Protein AF-A0A4Q5UU72-F1 (afdb_monomer_lite)

Secondary structure (DSSP, 8-state):
--HHHH---S--SSHHHHHHHHHHHHHHHHHHHHHHHHTT--

Foldseek 3Di:
DDLVVVPPDPDDPDPVSVVVSVVVSVVVVVVVVVVVVVVVVD

Radius of gyration: 13.26 Å; chains: 1; bounding box: 23×16×39 Å

pLDDT: mean 78.66, std 13.16, range [50.34, 91.06]

Sequence (42 aa):
MGIEQDINQTSFRNEDQKTAINIIYTFNWMNEKMKAMFDKEE

Structure (mmCIF, N/CA/C/O backbone):
data_AF-A0A4Q5UU72-F1
#
_entry.id   AF-A0A4Q5UU72-F1
#
loop_
_atom_site.group_PDB
_atom_site.id
_atom_site.type_symbol
_atom_site.label_atom_id
_atom_site.label_alt_id
_atom_site.label_comp_id
_atom_site.label_asym_id
_atom_site.label_entity_id
_atom_site.label_seq_id
_atom_site.pdbx_PDB_ins_code
_atom_site.Cartn_x
_atom_site.Cartn_y
_atom_site.Cartn_z
_atom_site.occupancy
_atom_site.B_iso_or_equiv
_atom_site.auth_seq_id
_atom_site.auth_comp_id
_atom_site.auth_asym_id
_atom_site.auth_atom_id
_atom_site.pdbx_PDB_model_num
ATOM 1 N N . MET A 1 1 ? 4.872 10.589 -7.054 1.00 50.34 1 MET A N 1
ATOM 2 C CA . MET A 1 1 ? 3.623 10.560 -6.276 1.00 50.34 1 MET A CA 1
ATOM 3 C C . MET A 1 1 ? 3.904 9.722 -5.049 1.00 50.34 1 MET A C 1
ATOM 5 O O . MET A 1 1 ? 4.244 8.553 -5.180 1.00 50.34 1 MET A O 1
ATOM 9 N N . GLY A 1 2 ? 4.015 10.379 -3.896 1.00 55.81 2 GLY A N 1
ATOM 10 C CA . GLY A 1 2 ? 4.356 9.716 -2.643 1.00 55.81 2 GLY A CA 1
ATOM 11 C C . GLY A 1 2 ? 3.078 9.190 -2.019 1.00 55.81 2 GLY A C 1
ATOM 12 O O . GLY A 1 2 ? 2.165 9.970 -1.784 1.00 55.81 2 GLY A O 1
ATOM 13 N N . ILE A 1 3 ? 3.032 7.891 -1.742 1.00 59.47 3 ILE A N 1
ATOM 14 C CA . ILE A 1 3 ? 1.922 7.200 -1.068 1.00 59.47 3 ILE A CA 1
ATOM 15 C C . ILE A 1 3 ? 1.457 7.962 0.194 1.00 59.47 3 ILE A C 1
ATOM 17 O O . ILE A 1 3 ? 0.274 7.983 0.516 1.00 59.47 3 ILE A O 1
ATOM 21 N N . GLU A 1 4 ? 2.382 8.648 0.870 1.00 55.81 4 GLU A N 1
ATOM 22 C CA . GLU A 1 4 ? 2.119 9.492 2.041 1.00 55.81 4 GLU A CA 1
ATOM 23 C C . GLU A 1 4 ? 1.229 10.716 1.760 1.00 55.81 4 GLU A C 1
ATOM 25 O O . GLU A 1 4 ? 0.509 11.147 2.654 1.00 55.81 4 GLU A O 1
ATOM 30 N N . GLN A 1 5 ? 1.251 11.283 0.547 1.00 56.78 5 GLN A N 1
ATOM 31 C CA . GLN A 1 5 ? 0.391 12.417 0.179 1.00 56.78 5 GLN A CA 1
ATOM 32 C C . GLN A 1 5 ? -1.033 11.982 -0.189 1.00 56.78 5 GLN A C 1
ATOM 34 O O . GLN A 1 5 ? -1.971 12.736 0.070 1.00 56.78 5 GLN A O 1
ATOM 39 N N . ASP A 1 6 ? -1.199 10.782 -0.757 1.00 59.31 6 ASP A N 1
ATOM 40 C CA . ASP A 1 6 ? -2.512 10.245 -1.139 1.00 59.31 6 ASP A CA 1
ATOM 41 C C . ASP A 1 6 ? -3.244 9.593 0.048 1.00 59.31 6 ASP A C 1
ATOM 43 O O . ASP A 1 6 ? -4.473 9.664 0.148 1.00 59.31 6 ASP A O 1
ATOM 47 N N . ILE A 1 7 ? -2.513 9.034 1.022 1.00 65.25 7 ILE A N 1
ATOM 48 C CA . ILE A 1 7 ? -3.075 8.628 2.322 1.00 65.25 7 ILE A CA 1
ATOM 49 C C . ILE A 1 7 ? -3.257 9.872 3.208 1.00 65.25 7 ILE A C 1
ATOM 51 O O . ILE A 1 7 ? -2.715 9.986 4.301 1.00 65.25 7 ILE A O 1
ATOM 55 N N . ASN A 1 8 ? -4.062 10.830 2.755 1.00 64.44 8 ASN A N 1
ATOM 56 C CA . ASN A 1 8 ? -4.447 12.002 3.543 1.00 64.44 8 ASN A CA 1
ATOM 57 C C . ASN A 1 8 ? -5.710 11.708 4.376 1.00 64.44 8 ASN A C 1
ATOM 59 O O . ASN A 1 8 ? -6.684 12.461 4.376 1.00 64.44 8 ASN A O 1
ATOM 63 N N . GLN A 1 9 ? -5.736 10.550 5.045 1.00 63.75 9 GLN A N 1
ATOM 64 C CA . GLN A 1 9 ? -6.799 10.220 5.991 1.00 63.75 9 GLN A CA 1
ATOM 65 C C . GLN A 1 9 ? -6.462 10.799 7.364 1.00 63.75 9 GLN A C 1
ATOM 67 O O . GLN A 1 9 ? -5.456 10.444 7.970 1.00 63.75 9 GLN A O 1
ATOM 72 N N . THR A 1 10 ? -7.336 11.667 7.878 1.00 67.19 10 THR A N 1
ATOM 73 C CA . THR A 1 10 ? -7.180 12.335 9.182 1.00 67.19 10 THR A CA 1
ATOM 74 C C . THR A 1 10 ? -7.093 11.347 10.354 1.00 67.19 10 THR A C 1
ATOM 76 O O . THR A 1 10 ? -6.445 11.638 11.356 1.00 67.19 10 THR A O 1
ATOM 79 N N . SER A 1 11 ? -7.722 10.172 10.241 1.00 69.81 11 SER A N 1
ATOM 80 C CA . SER A 1 11 ? -7.569 9.056 11.177 1.00 69.81 11 SER A CA 1
ATOM 81 C C . SER A 1 11 ? -8.037 7.736 10.555 1.00 69.81 11 SER A C 1
ATOM 83 O O . SER A 1 11 ? -8.926 7.713 9.703 1.00 69.81 11 SER A O 1
ATOM 85 N N . PHE A 1 12 ? -7.455 6.623 11.008 1.00 80.94 12 PHE A N 1
ATOM 86 C CA . PHE A 1 12 ? -7.966 5.285 10.713 1.00 80.94 12 PHE A CA 1
ATOM 87 C C . PHE A 1 12 ? -9.028 4.911 11.747 1.00 80.94 12 PHE A C 1
ATOM 89 O O . PHE A 1 12 ? -8.812 5.083 12.947 1.00 80.94 12 PHE A O 1
ATOM 96 N N . ARG A 1 13 ? -10.168 4.375 11.302 1.00 79.38 13 ARG A N 1
ATOM 97 C CA . ARG A 1 13 ? -11.269 3.980 12.192 1.00 79.38 13 ARG A CA 1
ATOM 98 C C . ARG A 1 13 ? -10.946 2.719 12.996 1.00 79.38 13 ARG A C 1
ATOM 100 O O . ARG A 1 13 ? -11.441 2.577 14.108 1.00 79.38 13 ARG A O 1
ATOM 107 N N . ASN A 1 14 ? -10.162 1.799 12.431 1.00 86.19 14 ASN A N 1
ATOM 108 C CA . ASN A 1 14 ? -9.695 0.561 13.063 1.00 86.19 14 ASN A CA 1
ATOM 109 C C . ASN A 1 14 ? -8.455 -0.005 12.331 1.00 86.19 14 ASN A C 1
ATOM 111 O O . ASN A 1 14 ? -8.076 0.486 11.262 1.00 86.19 14 ASN A O 1
ATOM 115 N N . GLU A 1 15 ? -7.813 -1.025 12.915 1.00 88.75 15 GLU A N 1
ATOM 116 C CA . GLU A 1 15 ? -6.610 -1.658 12.344 1.00 88.75 15 GLU A CA 1
ATOM 117 C C . GLU A 1 15 ? -6.884 -2.382 11.018 1.00 88.75 15 GLU A C 1
ATOM 119 O O . GLU A 1 15 ? -6.046 -2.341 10.114 1.00 88.75 15 GLU A O 1
ATOM 124 N N . ASP A 1 16 ? -8.074 -2.961 10.853 1.00 90.31 16 ASP A N 1
ATOM 125 C CA . ASP A 1 16 ? -8.476 -3.634 9.614 1.00 90.31 16 ASP A CA 1
ATOM 126 C C . ASP A 1 16 ? -8.552 -2.650 8.440 1.00 90.31 16 ASP A C 1
ATOM 128 O O . ASP A 1 16 ? -8.010 -2.902 7.364 1.00 90.31 16 ASP A O 1
ATOM 132 N N . GLN A 1 17 ? -9.166 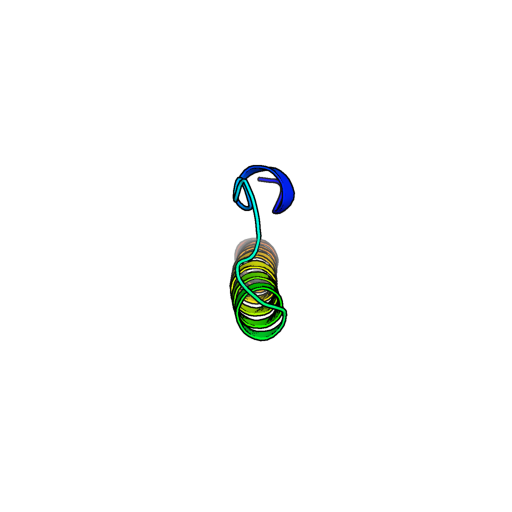-1.482 8.655 1.00 85.38 17 GLN A N 1
ATOM 133 C CA . GLN A 1 17 ? -9.254 -0.418 7.657 1.00 85.38 17 GLN A CA 1
ATOM 134 C C . GLN A 1 17 ? -7.862 0.104 7.300 1.00 85.38 17 GLN A C 1
ATOM 136 O O . GLN A 1 17 ? -7.569 0.302 6.121 1.00 85.38 17 GLN A O 1
ATOM 141 N N . LYS A 1 18 ? -6.991 0.297 8.297 1.00 86.69 18 LYS A N 1
ATOM 142 C CA . LYS A 1 18 ? -5.599 0.704 8.070 1.00 86.69 18 LYS A CA 1
ATOM 143 C C . LYS A 1 18 ? -4.857 -0.315 7.206 1.00 86.69 18 LYS A C 1
ATOM 145 O O . LYS A 1 18 ? -4.168 0.061 6.261 1.00 86.69 18 LYS A O 1
ATOM 150 N N . THR A 1 19 ? -5.035 -1.599 7.498 1.00 89.12 19 THR A N 1
ATOM 151 C CA . THR A 1 19 ? -4.404 -2.696 6.758 1.00 89.12 19 THR A CA 1
ATOM 152 C C . THR A 1 19 ? -4.908 -2.756 5.320 1.00 89.12 19 THR A C 1
ATOM 154 O O . THR A 1 19 ? -4.099 -2.802 4.395 1.00 89.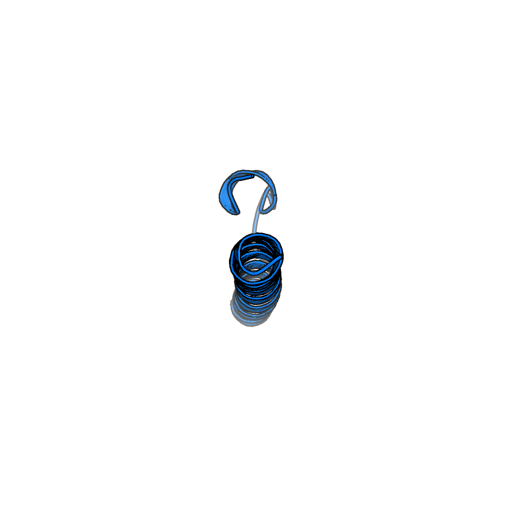12 19 THR A O 1
ATOM 157 N N . ALA A 1 20 ? -6.223 -2.670 5.109 1.00 89.69 20 ALA A N 1
ATOM 158 C CA . ALA A 1 20 ? -6.817 -2.656 3.775 1.00 89.69 20 ALA A CA 1
ATOM 159 C C . ALA A 1 20 ? -6.310 -1.476 2.931 1.00 89.69 20 ALA A C 1
ATOM 161 O O . ALA A 1 20 ? -5.916 -1.665 1.781 1.00 89.69 20 ALA A O 1
ATOM 162 N N . ILE A 1 21 ? -6.260 -0.272 3.510 1.00 86.50 21 ILE A N 1
ATOM 163 C CA . ILE A 1 21 ? -5.747 0.926 2.832 1.00 86.50 21 ILE A CA 1
ATOM 164 C C . ILE A 1 21 ? -4.275 0.744 2.465 1.00 86.50 21 ILE A C 1
ATOM 166 O O . ILE A 1 21 ? -3.911 0.955 1.310 1.00 86.50 21 ILE A O 1
ATOM 170 N N . ASN A 1 22 ? -3.444 0.287 3.404 1.00 86.38 22 ASN A N 1
ATOM 171 C CA . ASN A 1 22 ? -2.032 0.029 3.135 1.00 86.38 22 ASN A CA 1
ATOM 172 C C . ASN A 1 22 ? -1.846 -0.960 1.979 1.00 86.38 22 ASN A C 1
ATOM 174 O O . ASN A 1 22 ? -1.059 -0.686 1.078 1.00 86.38 22 ASN A O 1
ATOM 178 N N . ILE A 1 23 ? -2.603 -2.062 1.955 1.00 89.81 23 ILE A N 1
ATOM 179 C CA . ILE A 1 23 ? -2.533 -3.058 0.876 1.00 89.81 23 ILE A CA 1
ATOM 180 C C . ILE A 1 23 ? -2.886 -2.430 -0.476 1.00 89.81 23 ILE A C 1
ATOM 182 O O . ILE A 1 23 ? -2.143 -2.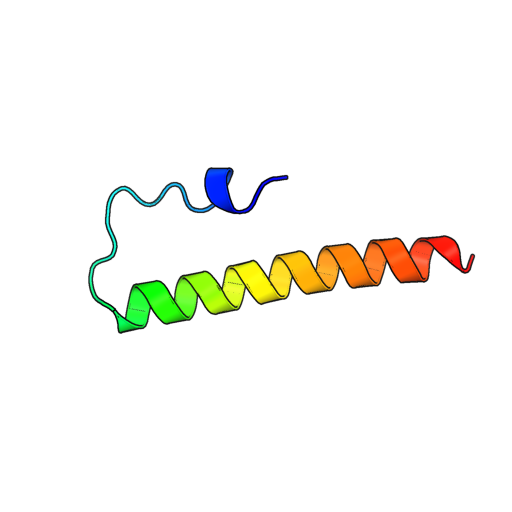615 -1.439 1.00 89.81 23 ILE A O 1
ATOM 186 N N . ILE A 1 24 ? -3.982 -1.668 -0.557 1.00 88.38 24 ILE A N 1
ATOM 187 C CA . ILE A 1 24 ? -4.417 -1.013 -1.802 1.00 88.38 24 ILE A CA 1
ATOM 188 C C . ILE A 1 24 ? -3.327 -0.069 -2.322 1.00 88.38 24 ILE A C 1
ATOM 190 O O . ILE A 1 24 ? -2.978 -0.108 -3.503 1.00 88.38 24 ILE A O 1
ATOM 194 N N . TYR A 1 25 ? -2.747 0.745 -1.442 1.00 84.56 25 TYR A N 1
ATOM 195 C CA . TYR A 1 25 ? -1.695 1.684 -1.819 1.00 84.56 25 TYR A CA 1
ATOM 196 C C . TYR A 1 25 ? -0.395 0.996 -2.226 1.00 84.56 25 TYR A C 1
ATOM 198 O O . TYR A 1 25 ? 0.206 1.374 -3.233 1.00 84.56 25 TYR A O 1
ATOM 206 N N . THR A 1 26 ? 0.026 -0.038 -1.496 1.00 86.75 26 THR A N 1
ATOM 207 C CA . THR A 1 26 ? 1.182 -0.855 -1.880 1.00 86.75 26 THR A CA 1
ATOM 208 C C . THR A 1 26 ? 0.968 -1.492 -3.250 1.00 86.75 26 THR A C 1
ATOM 210 O O . THR A 1 26 ? 1.885 -1.486 -4.071 1.00 86.75 26 THR A O 1
ATOM 213 N N . PHE A 1 27 ? -0.236 -1.992 -3.533 1.00 88.88 27 PHE A N 1
ATOM 214 C CA . PHE A 1 27 ? -0.555 -2.608 -4.818 1.00 88.88 27 PHE A CA 1
ATOM 215 C C . PHE A 1 27 ? -0.524 -1.597 -5.969 1.00 88.88 27 PHE A C 1
ATOM 217 O O . PHE A 1 27 ? 0.068 -1.871 -7.013 1.00 88.88 27 PHE A O 1
ATOM 224 N N . ASN A 1 28 ? -1.093 -0.406 -5.771 1.00 87.31 28 ASN A N 1
ATOM 225 C CA . ASN A 1 28 ? -1.041 0.669 -6.763 1.00 87.31 28 ASN A CA 1
ATOM 226 C C . ASN A 1 28 ? 0.399 1.110 -7.047 1.00 87.31 28 ASN A C 1
ATOM 228 O O . ASN A 1 28 ? 0.792 1.179 -8.210 1.00 87.31 28 ASN A O 1
ATOM 232 N N . TRP A 1 29 ? 1.212 1.316 -6.009 1.00 86.56 29 TRP A N 1
ATOM 233 C CA . TRP A 1 29 ? 2.629 1.652 -6.170 1.00 86.56 29 TRP A CA 1
ATOM 234 C C . TRP A 1 29 ? 3.408 0.560 -6.908 1.00 86.56 29 TRP A C 1
ATOM 236 O O . TRP A 1 29 ? 4.185 0.850 -7.817 1.00 86.56 29 TRP A O 1
ATOM 246 N N . MET A 1 30 ? 3.182 -0.708 -6.556 1.00 88.88 30 MET A N 1
ATOM 247 C CA . MET A 1 30 ? 3.808 -1.838 -7.241 1.00 88.88 30 MET A CA 1
ATOM 248 C C . MET A 1 30 ? 3.425 -1.864 -8.723 1.00 88.88 30 MET A C 1
ATOM 250 O O . MET A 1 30 ? 4.280 -2.094 -9.573 1.00 88.88 30 MET A O 1
ATOM 254 N N . ASN A 1 31 ? 2.163 -1.580 -9.044 1.00 89.81 31 ASN A N 1
ATOM 255 C CA . ASN A 1 31 ? 1.677 -1.518 -10.418 1.00 89.81 31 ASN A CA 1
ATOM 256 C C . ASN A 1 31 ? 2.328 -0.373 -11.212 1.00 89.81 31 ASN A C 1
ATOM 258 O O . ASN A 1 31 ? 2.775 -0.586 -12.336 1.00 89.81 31 ASN A O 1
ATOM 262 N N . GLU A 1 32 ? 2.477 0.815 -10.620 1.00 88.50 32 GLU A N 1
ATOM 263 C CA . GLU A 1 32 ? 3.232 1.915 -11.238 1.00 88.50 32 GLU A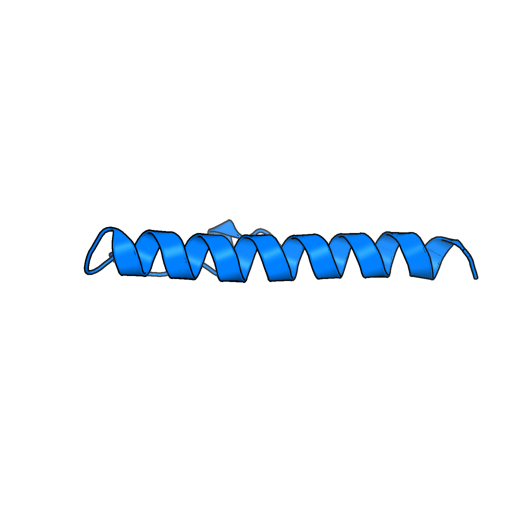 CA 1
ATOM 264 C C . GLU A 1 32 ? 4.692 1.532 -11.507 1.00 88.50 32 GLU A C 1
ATOM 266 O O . GLU A 1 32 ? 5.229 1.839 -12.572 1.00 88.50 32 GLU A O 1
ATOM 271 N N . LYS A 1 33 ? 5.340 0.836 -10.566 1.00 88.81 33 LYS A N 1
ATOM 272 C CA . LYS A 1 33 ? 6.713 0.348 -10.747 1.00 88.81 33 LYS A CA 1
ATOM 273 C C . LYS A 1 33 ? 6.815 -0.715 -11.833 1.00 88.81 33 LYS A C 1
ATOM 275 O O . LYS A 1 33 ? 7.759 -0.657 -12.613 1.00 88.81 33 LYS A O 1
ATOM 280 N N . MET A 1 34 ? 5.854 -1.634 -11.906 1.00 91.06 34 MET A N 1
ATOM 281 C CA . MET A 1 34 ? 5.784 -2.627 -12.979 1.00 91.06 34 MET A CA 1
ATOM 282 C C . MET A 1 34 ? 5.618 -1.949 -14.336 1.00 91.06 34 MET A C 1
ATOM 284 O O . MET A 1 34 ? 6.402 -2.226 -15.234 1.00 91.06 34 MET A O 1
ATOM 288 N N . LYS A 1 35 ? 4.683 -1.002 -14.476 1.00 89.12 35 LYS A N 1
ATOM 289 C CA . LYS A 1 35 ? 4.520 -0.227 -15.716 1.00 89.12 35 LYS A CA 1
ATOM 290 C C . LYS A 1 35 ? 5.806 0.485 -16.119 1.00 89.12 35 LYS A C 1
ATOM 292 O O . LYS A 1 35 ? 6.282 0.281 -17.220 1.00 89.12 35 LYS A O 1
ATOM 297 N N . ALA A 1 36 ? 6.434 1.219 -15.202 1.00 88.44 36 ALA A N 1
ATOM 298 C CA . ALA A 1 36 ? 7.692 1.910 -15.486 1.00 88.44 36 ALA A CA 1
ATOM 299 C C . ALA A 1 36 ? 8.862 0.963 -15.828 1.00 88.44 36 ALA A C 1
ATOM 301 O O . ALA A 1 36 ? 9.837 1.391 -16.445 1.00 88.44 36 ALA A O 1
ATOM 302 N N . MET A 1 37 ? 8.807 -0.294 -15.377 1.00 89.94 37 MET A N 1
ATOM 303 C CA . MET A 1 37 ? 9.777 -1.325 -15.742 1.00 89.94 37 MET A CA 1
ATOM 304 C C . MET A 1 37 ? 9.508 -1.861 -17.151 1.00 89.94 37 MET A C 1
ATOM 306 O O . MET A 1 37 ? 10.449 -1.960 -17.928 1.00 89.94 37 MET A O 1
ATOM 310 N N . PHE A 1 38 ? 8.250 -2.154 -17.486 1.00 86.50 38 PHE A N 1
ATOM 311 C CA . PHE A 1 38 ? 7.866 -2.668 -18.802 1.00 86.50 38 PHE A CA 1
ATOM 312 C C . PHE A 1 38 ? 7.938 -1.605 -19.907 1.00 86.50 38 PHE A C 1
ATOM 314 O O . PHE A 1 38 ? 8.405 -1.912 -20.995 1.00 86.50 38 PHE A O 1
ATOM 321 N N . ASP A 1 39 ? 7.613 -0.343 -19.615 1.00 85.56 39 ASP A N 1
ATOM 322 C CA . ASP A 1 39 ? 7.770 0.789 -20.547 1.0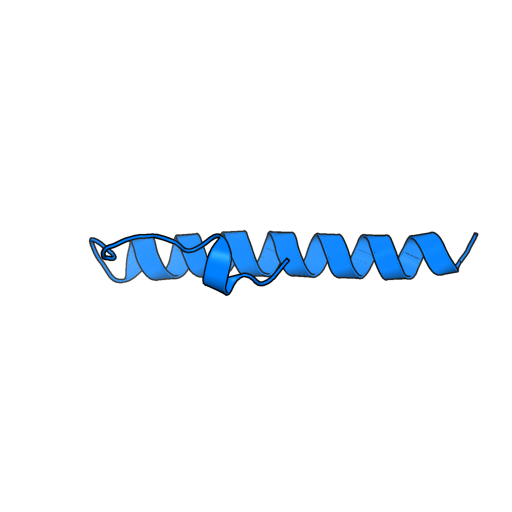0 85.56 39 ASP A CA 1
ATOM 323 C C . ASP A 1 39 ? 9.245 1.047 -20.926 1.00 85.56 39 ASP A C 1
ATOM 325 O O . ASP A 1 39 ? 9.531 1.802 -21.849 1.00 85.56 39 ASP A O 1
ATOM 329 N N . LYS A 1 40 ? 10.206 0.468 -20.191 1.00 73.38 40 LYS A N 1
ATOM 330 C CA . LYS A 1 40 ? 11.647 0.548 -20.485 1.00 73.38 40 LYS A CA 1
ATOM 331 C C . LYS A 1 40 ? 12.145 -0.544 -21.433 1.00 73.38 40 LYS A C 1
ATOM 333 O O . LYS A 1 40 ? 13.309 -0.483 -21.828 1.00 73.38 40 LYS A O 1
ATOM 338 N N . GLU A 1 41 ? 11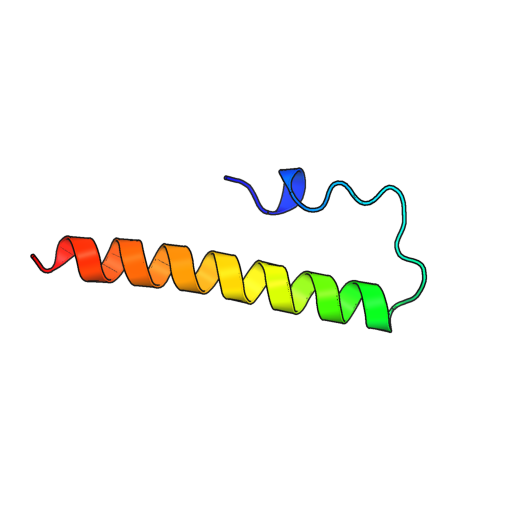.322 -1.552 -21.718 1.00 63.84 41 GLU A N 1
ATOM 339 C CA . GLU A 1 41 ? 11.658 -2.664 -22.614 1.00 63.84 41 GLU A CA 1
ATOM 340 C C . GLU A 1 41 ? 11.119 -2.471 -24.053 1.00 63.84 41 GLU A C 1
ATOM 342 O O . GLU A 1 41 ? 11.435 -3.294 -24.912 1.00 63.84 41 GLU A O 1
ATOM 347 N N . GLU A 1 42 ? 10.382 -1.381 -24.335 1.00 50.50 42 GLU A N 1
ATOM 348 C CA . GLU A 1 42 ? 10.086 -0.862 -25.693 1.00 50.50 42 GLU A CA 1
ATOM 349 C C . GLU A 1 42 ? 11.120 0.180 -26.158 1.00 50.50 42 GLU A C 1
ATOM 351 O O . GLU A 1 42 ? 11.451 0.171 -27.369 1.00 50.50 42 GLU A O 1
#